Protein AF-C5ZXY0-F1 (afdb_monomer_lite)

Secondary structure (DSSP, 8-state):
-HHHHHHHHHHHHHHHHHHHHHHHHHHT-----------PPPHHHHHHHHH-TT--HHHHHHHHHHHHHTHHHHHHH-TTHHHHHHHHHHT-TT--HHHHHHHHHHHHHH-GGGHHHHHHHHHHHHHT--

Foldseek 3Di:
DVVVVVVVVVVVVVVVVVVVVVVCVVVVPPPPPPPPPPPLDALVRLLVVLQDQPDAQVVLVVSLVSCLVCVVVNCVVPVCSLLSNLLSSLQHPNDDPVSSCVSLVSVCVVPVVCNVSSVVSNVNSVVNHD

Structure (mmCIF, N/CA/C/O backbone):
data_AF-C5ZXY0-F1
#
_entry.id   AF-C5ZXY0-F1
#
loop_
_atom_site.group_PDB
_atom_site.id
_atom_site.type_symbol
_atom_site.label_atom_id
_atom_site.label_alt_id
_atom_site.label_comp_id
_atom_site.label_asym_id
_atom_site.label_entity_id
_atom_site.label_seq_id
_atom_site.pdbx_PDB_ins_code
_atom_site.Cartn_x
_atom_site.Cartn_y
_atom_site.Cartn_z
_atom_site.occupancy
_atom_site.B_iso_or_equiv
_atom_site.auth_seq_id
_atom_site.auth_comp_id
_atom_site.auth_asym_id
_atom_site.auth_atom_id
_atom_site.pdbx_PDB_model_num
ATOM 1 N N . MET A 1 1 ? 8.316 79.330 -12.235 1.00 56.03 1 MET A N 1
ATOM 2 C CA . MET A 1 1 ? 8.051 78.538 -13.461 1.00 56.03 1 MET A CA 1
ATOM 3 C C . MET A 1 1 ? 9.162 77.553 -13.843 1.00 56.03 1 MET A C 1
ATOM 5 O O . MET A 1 1 ? 8.910 76.367 -13.705 1.00 56.03 1 MET A O 1
ATOM 9 N N . GLN A 1 2 ? 10.369 77.945 -14.289 1.00 59.03 2 GLN A N 1
ATOM 10 C CA . GLN A 1 2 ? 11.387 76.952 -14.724 1.00 59.03 2 GLN A CA 1
ATOM 11 C C . GLN A 1 2 ? 11.981 76.092 -13.588 1.00 59.03 2 GLN A C 1
ATOM 13 O O . GLN A 1 2 ? 12.163 74.892 -13.775 1.00 59.03 2 GLN A O 1
ATOM 18 N N . GLN A 1 3 ? 12.253 76.665 -12.408 1.00 60.88 3 GLN A N 1
ATOM 19 C CA . GLN A 1 3 ? 12.825 75.904 -11.282 1.00 60.88 3 GLN A CA 1
ATOM 20 C C . GLN A 1 3 ? 11.827 74.936 -10.629 1.00 60.88 3 GLN A C 1
ATOM 22 O O . GLN A 1 3 ? 12.200 73.829 -10.256 1.00 60.88 3 GLN A O 1
ATOM 27 N N . GLU A 1 4 ? 10.552 75.316 -10.551 1.00 65.62 4 GLU A N 1
ATOM 28 C CA . GLU A 1 4 ? 9.482 74.463 -10.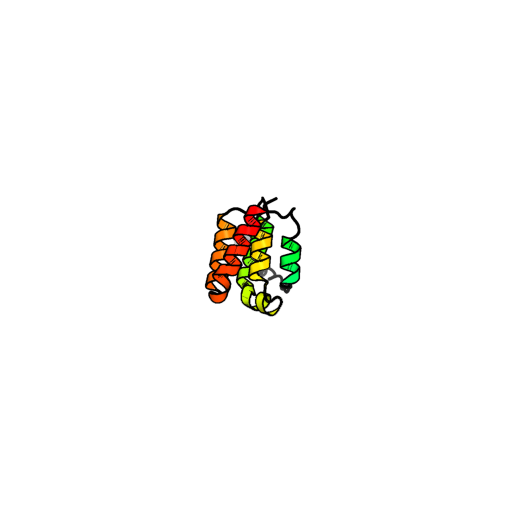012 1.00 65.62 4 GLU A CA 1
ATOM 29 C C . GLU A 1 4 ? 9.211 73.265 -10.930 1.00 65.62 4 GLU A C 1
ATOM 31 O O . GLU A 1 4 ? 9.012 72.150 -10.453 1.00 65.62 4 GLU A O 1
ATOM 36 N N . PHE A 1 5 ? 9.282 73.475 -12.250 1.00 69.25 5 PHE A N 1
ATOM 37 C CA . PHE A 1 5 ? 9.168 72.400 -13.234 1.00 69.25 5 PHE A CA 1
ATOM 38 C C . PHE A 1 5 ? 10.335 71.410 -13.126 1.00 69.25 5 PHE A C 1
ATOM 40 O O . PHE A 1 5 ? 10.121 70.201 -13.117 1.00 69.25 5 PHE A O 1
ATOM 47 N N . LEU A 1 6 ? 11.565 71.909 -12.962 1.00 73.81 6 LEU A N 1
ATOM 48 C CA . LEU A 1 6 ? 12.742 71.064 -12.743 1.00 73.81 6 LEU A CA 1
ATOM 49 C C . LEU A 1 6 ? 12.632 70.250 -11.448 1.00 73.81 6 LEU A C 1
ATOM 51 O O . LEU A 1 6 ? 12.964 69.068 -11.446 1.00 73.81 6 LEU A O 1
ATOM 55 N N . PHE A 1 7 ? 12.119 70.852 -10.373 1.00 76.31 7 PHE A N 1
ATOM 56 C CA . PHE A 1 7 ? 11.909 70.167 -9.098 1.00 76.31 7 PHE A CA 1
ATOM 57 C C . PHE A 1 7 ? 10.853 69.055 -9.203 1.00 76.31 7 PHE A C 1
ATOM 59 O O . PHE A 1 7 ? 11.077 67.947 -8.717 1.00 76.31 7 PHE A O 1
ATOM 66 N N . LEU A 1 8 ? 9.742 69.307 -9.903 1.00 75.31 8 LEU A N 1
ATOM 67 C CA . LEU A 1 8 ? 8.693 68.312 -10.158 1.00 75.31 8 LEU A CA 1
ATOM 68 C C . LEU A 1 8 ? 9.201 67.132 -10.998 1.00 75.31 8 LEU A C 1
ATOM 70 O O . LEU A 1 8 ? 8.904 65.979 -10.681 1.00 75.31 8 LEU A O 1
ATOM 74 N N . VAL A 1 9 ? 10.008 67.404 -12.028 1.00 79.44 9 VAL A N 1
ATOM 75 C CA . VAL A 1 9 ? 10.630 66.362 -12.861 1.00 79.44 9 VAL A CA 1
ATOM 76 C C . VAL A 1 9 ? 11.627 65.533 -12.048 1.00 79.44 9 VAL A C 1
ATOM 78 O O . VAL A 1 9 ? 11.614 64.304 -12.133 1.00 79.44 9 VAL A O 1
ATOM 81 N N . LEU A 1 10 ? 12.449 66.178 -11.212 1.00 80.25 10 LEU A N 1
ATOM 82 C CA . LEU A 1 10 ? 13.416 65.485 -10.359 1.00 80.25 10 LEU A CA 1
ATOM 83 C C . LEU A 1 10 ? 12.716 64.596 -9.321 1.00 80.25 10 LEU A C 1
ATOM 85 O O . LEU A 1 10 ? 13.102 63.446 -9.121 1.00 80.25 10 LEU A O 1
ATOM 89 N N . MET A 1 11 ? 11.649 65.100 -8.697 1.00 81.69 11 MET A N 1
ATOM 90 C CA . MET A 1 11 ? 10.883 64.356 -7.700 1.00 81.69 11 MET A CA 1
ATOM 91 C C . MET A 1 11 ? 10.151 63.158 -8.328 1.00 81.69 11 MET A C 1
ATOM 93 O O . MET A 1 11 ? 10.163 62.063 -7.765 1.00 81.69 11 MET A O 1
ATOM 97 N N . GLY A 1 12 ? 9.587 63.328 -9.530 1.00 78.06 12 GLY A N 1
ATOM 98 C CA . GLY A 1 12 ? 8.996 62.232 -10.301 1.00 78.06 12 GLY A CA 1
ATOM 99 C C . GLY A 1 12 ? 10.014 61.147 -10.666 1.00 78.06 12 GLY A C 1
ATOM 100 O O . GLY A 1 12 ? 9.719 59.958 -10.538 1.00 78.06 12 GLY A O 1
ATOM 101 N N . ALA A 1 13 ? 11.237 61.537 -11.038 1.00 81.06 13 ALA A N 1
ATOM 102 C CA . ALA A 1 13 ? 12.316 60.596 -11.332 1.00 81.06 13 ALA A CA 1
ATOM 103 C C . ALA A 1 13 ? 12.729 59.775 -10.096 1.00 81.06 13 ALA A C 1
ATOM 105 O O . ALA A 1 13 ? 12.902 58.561 -10.199 1.00 81.06 13 ALA A O 1
ATOM 106 N N . VAL A 1 14 ? 12.816 60.399 -8.914 1.00 84.38 14 VAL A N 1
ATOM 107 C CA . VAL A 1 14 ? 13.137 59.700 -7.654 1.00 84.38 14 VAL A CA 1
ATOM 108 C C . VAL A 1 14 ? 12.062 58.669 -7.299 1.00 84.38 14 VAL A C 1
ATOM 110 O O . VAL A 1 14 ? 12.391 57.531 -6.959 1.00 84.38 14 VAL A O 1
ATOM 113 N N . ILE A 1 15 ? 10.781 59.027 -7.431 1.00 81.50 15 ILE A N 1
ATOM 114 C CA . ILE A 1 15 ? 9.666 58.100 -7.184 1.00 81.50 15 ILE A CA 1
ATOM 115 C C . ILE A 1 15 ? 9.714 56.935 -8.182 1.00 81.50 15 ILE A C 1
ATOM 117 O O . ILE A 1 15 ? 9.582 55.779 -7.780 1.00 81.50 15 ILE A O 1
ATOM 121 N N . GLY A 1 16 ? 9.979 57.211 -9.463 1.00 79.00 16 GLY A N 1
ATOM 122 C CA . GLY A 1 16 ? 10.134 56.179 -10.490 1.00 79.00 16 GLY A CA 1
ATOM 123 C C . GLY A 1 16 ? 11.247 55.178 -10.167 1.00 79.00 16 GLY A C 1
ATOM 124 O O . GLY A 1 16 ? 11.027 53.969 -10.237 1.00 79.00 16 GLY A O 1
ATOM 125 N N . ILE A 1 17 ? 12.418 55.661 -9.739 1.00 81.62 17 ILE A N 1
ATOM 126 C CA . ILE A 1 17 ? 13.562 54.810 -9.371 1.00 81.62 17 ILE A CA 1
ATOM 127 C C . ILE A 1 17 ? 13.233 53.932 -8.154 1.00 81.62 17 ILE A C 1
ATOM 129 O O . ILE A 1 17 ? 13.553 52.742 -8.154 1.00 81.62 17 ILE A O 1
ATOM 133 N N . LEU A 1 18 ? 12.548 54.479 -7.143 1.00 80.75 18 LEU A N 1
ATOM 134 C CA . LEU A 1 18 ? 12.114 53.711 -5.970 1.00 80.75 18 LEU A CA 1
ATOM 135 C C . LEU A 1 18 ? 11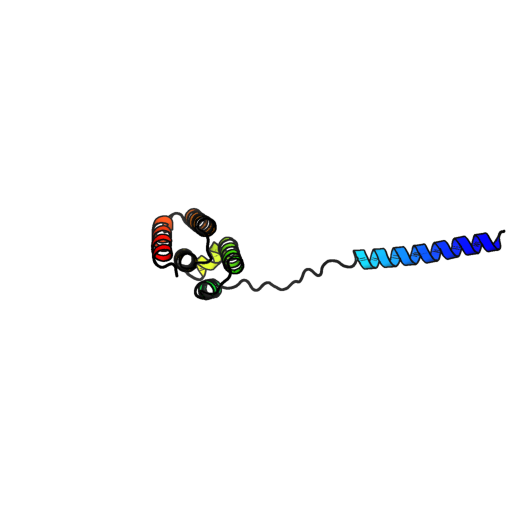.117 52.604 -6.342 1.00 80.75 18 LEU A C 1
ATOM 137 O O . LEU A 1 18 ? 11.235 51.479 -5.853 1.00 80.75 18 LEU A O 1
ATOM 141 N N . PHE A 1 19 ? 10.179 52.891 -7.249 1.00 80.19 19 PHE A N 1
ATOM 142 C CA . PHE A 1 19 ? 9.228 51.897 -7.749 1.00 80.19 19 PHE A CA 1
ATOM 143 C C . PHE A 1 19 ? 9.913 50.785 -8.544 1.00 80.19 19 PHE A C 1
ATOM 145 O O . PHE A 1 19 ? 9.619 49.614 -8.312 1.00 80.19 19 PHE A O 1
ATOM 152 N N . LEU A 1 20 ? 10.856 51.121 -9.429 1.00 78.19 20 LEU A N 1
ATOM 153 C CA . LEU A 1 20 ? 11.648 50.132 -10.169 1.00 78.19 20 LEU A CA 1
ATOM 154 C C . LEU A 1 20 ? 12.485 49.251 -9.230 1.00 78.19 20 LEU A C 1
ATOM 156 O O . LEU A 1 20 ? 12.521 48.034 -9.412 1.00 78.19 20 LEU A O 1
ATOM 160 N N . GLY A 1 21 ? 13.092 49.831 -8.190 1.00 73.94 21 GLY A N 1
ATOM 161 C CA . GLY A 1 21 ? 13.824 49.079 -7.167 1.00 73.94 21 GLY A CA 1
ATOM 162 C C . GLY A 1 21 ? 12.939 48.080 -6.411 1.00 73.94 21 GLY A C 1
ATOM 163 O O . GLY A 1 21 ? 13.314 46.918 -6.248 1.00 73.94 21 GLY A O 1
ATOM 164 N N . LEU A 1 22 ? 11.732 48.497 -6.015 1.00 74.56 22 LEU A N 1
ATOM 165 C CA . LEU A 1 22 ? 10.738 47.624 -5.380 1.00 74.56 22 LEU A CA 1
ATOM 166 C C . LEU A 1 22 ? 10.252 46.515 -6.320 1.00 74.56 22 LEU A C 1
ATOM 168 O O . LEU A 1 22 ? 10.139 45.367 -5.893 1.00 74.56 22 LEU A O 1
ATOM 172 N N . LEU A 1 23 ? 10.015 46.826 -7.598 1.00 73.12 23 LEU A N 1
ATOM 173 C CA . LEU A 1 23 ? 9.569 45.854 -8.600 1.00 73.12 23 LEU A CA 1
ATOM 174 C C . LEU A 1 23 ? 10.630 44.773 -8.845 1.00 73.12 23 LEU A C 1
ATOM 176 O O . LEU A 1 23 ? 10.309 43.586 -8.860 1.00 73.12 23 LEU A O 1
ATOM 180 N N . VAL A 1 24 ? 11.904 45.166 -8.958 1.00 74.50 24 VAL A N 1
ATOM 181 C CA . VAL A 1 24 ? 13.032 44.231 -9.099 1.00 74.50 24 VAL A CA 1
ATOM 182 C C . VAL A 1 24 ? 13.217 43.397 -7.832 1.00 74.50 24 VAL A C 1
ATOM 184 O O . VAL A 1 24 ? 13.428 42.189 -7.935 1.00 74.50 24 VAL A O 1
ATOM 187 N N . ALA A 1 25 ? 13.081 43.983 -6.639 1.00 71.56 25 ALA A N 1
ATOM 188 C CA . ALA A 1 25 ? 13.137 43.239 -5.380 1.00 71.56 25 ALA A CA 1
ATOM 189 C C . ALA A 1 25 ? 11.987 42.218 -5.248 1.00 71.56 25 ALA A C 1
ATOM 191 O O . ALA A 1 25 ? 12.193 41.121 -4.724 1.00 71.56 25 ALA A O 1
ATOM 192 N N . PHE A 1 26 ? 10.795 42.541 -5.761 1.00 63.62 26 PHE A N 1
ATOM 193 C CA . PHE A 1 26 ? 9.635 41.646 -5.745 1.00 63.62 26 PHE A CA 1
ATOM 194 C C . PHE A 1 26 ? 9.741 40.526 -6.795 1.00 63.62 26 PHE A C 1
ATOM 196 O O . PHE A 1 26 ? 9.436 39.379 -6.485 1.00 63.62 26 PHE A O 1
ATOM 203 N N . LEU A 1 27 ? 10.247 40.819 -7.999 1.00 63.47 27 LEU A N 1
ATOM 204 C CA . LEU A 1 27 ? 10.509 39.823 -9.054 1.00 63.47 27 LEU A CA 1
ATOM 205 C C . LEU A 1 27 ? 11.712 38.919 -8.741 1.00 63.47 27 LEU A C 1
ATOM 207 O O . LEU A 1 27 ? 11.736 37.755 -9.136 1.00 63.47 27 LEU A O 1
ATOM 211 N N . SER A 1 28 ? 12.700 39.428 -7.999 1.00 60.12 28 SER A N 1
ATOM 212 C CA . SER A 1 28 ? 13.879 38.658 -7.572 1.00 60.12 28 SER A CA 1
ATOM 213 C C . SER A 1 28 ? 13.589 37.713 -6.407 1.00 60.12 28 SER A C 1
ATOM 215 O O . SER A 1 28 ? 14.400 36.827 -6.124 1.00 60.12 28 SER A O 1
ATOM 217 N N . ARG A 1 29 ? 12.412 37.815 -5.769 1.00 55.00 29 ARG A N 1
ATOM 218 C CA . ARG A 1 29 ? 11.855 36.727 -4.956 1.00 55.00 29 ARG A CA 1
ATOM 219 C C . ARG A 1 29 ? 11.380 35.608 -5.882 1.00 55.00 29 ARG A C 1
ATOM 221 O O . ARG A 1 29 ? 10.195 35.301 -5.964 1.00 55.00 29 ARG A O 1
ATOM 228 N N . LYS A 1 30 ? 12.326 34.932 -6.542 1.00 55.06 30 LYS A N 1
ATOM 229 C CA . LYS A 1 30 ? 12.092 33.545 -6.944 1.00 55.06 30 LYS A CA 1
ATOM 230 C C . LYS A 1 30 ? 11.653 32.812 -5.673 1.00 55.06 30 LYS A C 1
ATOM 232 O O . LYS A 1 30 ? 12.340 32.965 -4.654 1.00 55.06 30 LYS A O 1
ATOM 237 N N . PRO A 1 31 ? 10.545 32.048 -5.676 1.00 53.41 31 PRO A N 1
ATOM 238 C CA . PRO A 1 31 ? 10.319 31.114 -4.590 1.00 53.41 31 PRO A CA 1
ATOM 239 C C . PRO A 1 31 ? 11.612 30.313 -4.485 1.00 53.41 31 PRO A C 1
ATOM 241 O O . PRO A 1 31 ? 12.097 29.798 -5.496 1.00 53.41 31 PRO A O 1
ATOM 244 N N . LYS A 1 32 ? 12.238 30.301 -3.301 1.00 46.62 32 LYS A N 1
ATOM 245 C CA . LYS A 1 32 ? 13.286 29.326 -3.020 1.00 46.62 32 LYS A CA 1
ATOM 246 C C . LYS A 1 32 ? 12.628 27.993 -3.339 1.00 46.62 32 LYS A C 1
ATOM 248 O O . LYS A 1 32 ? 11.790 27.536 -2.567 1.00 46.62 32 LYS A O 1
ATOM 253 N N . ALA A 1 33 ? 12.950 27.421 -4.498 1.00 48.00 33 ALA A N 1
ATOM 254 C CA . ALA A 1 33 ? 12.809 26.003 -4.708 1.00 48.00 33 ALA A CA 1
ATOM 255 C C . ALA A 1 33 ? 13.651 25.430 -3.581 1.00 48.00 33 ALA A C 1
ATOM 257 O O . ALA A 1 33 ? 14.880 25.532 -3.582 1.00 48.00 33 ALA A O 1
ATOM 258 N N . SER A 1 34 ? 12.963 25.035 -2.517 1.00 39.88 34 SER A N 1
ATOM 259 C CA . SER A 1 34 ? 13.555 24.287 -1.441 1.00 39.88 34 SER A CA 1
ATOM 260 C C . SER A 1 34 ? 14.047 23.026 -2.118 1.00 39.88 34 SER A C 1
ATOM 262 O O . SER A 1 34 ? 13.292 22.075 -2.274 1.00 39.88 34 SER A O 1
ATOM 264 N N . ASN A 1 35 ? 15.311 23.029 -2.537 1.00 41.31 35 ASN A N 1
ATOM 265 C CA . ASN A 1 35 ? 16.085 21.832 -2.824 1.00 41.31 35 ASN A CA 1
ATOM 266 C C . ASN A 1 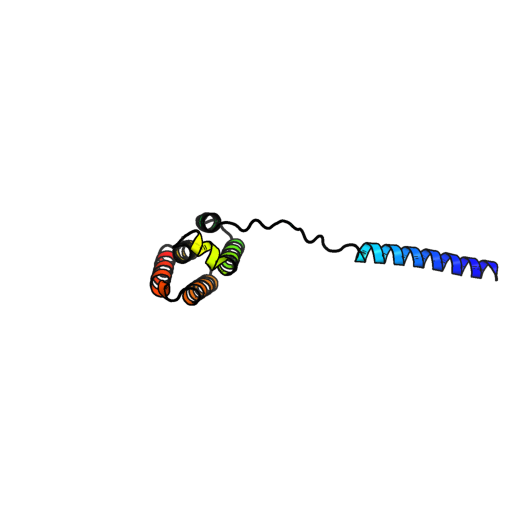35 ? 16.333 21.096 -1.496 1.00 41.31 35 ASN A C 1
ATOM 268 O O . ASN A 1 35 ? 17.454 20.708 -1.182 1.00 41.31 35 ASN A O 1
ATOM 272 N N . ALA A 1 36 ? 15.288 20.933 -0.680 1.00 42.34 36 ALA A N 1
ATOM 273 C CA . ALA A 1 36 ? 15.204 19.776 0.166 1.00 42.34 36 ALA A CA 1
ATOM 274 C C . ALA A 1 36 ? 15.172 18.636 -0.840 1.00 42.34 36 ALA A C 1
ATOM 276 O O . ALA A 1 36 ? 14.211 18.487 -1.592 1.00 42.34 36 ALA A O 1
ATOM 277 N N . ILE A 1 37 ? 16.277 17.908 -0.927 1.00 47.12 37 ILE A N 1
ATOM 278 C CA . ILE A 1 37 ? 16.248 16.548 -1.431 1.00 47.12 37 ILE A CA 1
ATOM 279 C C . ILE A 1 37 ? 15.206 15.882 -0.531 1.00 47.12 37 ILE A C 1
ATOM 281 O O . ILE A 1 37 ? 15.508 15.563 0.619 1.00 47.12 37 ILE A O 1
ATOM 285 N N . GLU A 1 38 ? 13.946 15.842 -0.973 1.00 54.66 38 GLU A N 1
ATOM 286 C CA . GLU A 1 38 ? 12.897 15.098 -0.293 1.00 54.66 38 GLU A CA 1
ATOM 287 C C . GLU A 1 38 ? 13.419 13.672 -0.282 1.00 54.66 38 GLU A C 1
ATOM 289 O O . GLU A 1 38 ? 13.493 13.010 -1.317 1.00 54.66 38 GLU A O 1
ATOM 294 N N . LYS A 1 39 ? 13.935 13.257 0.875 1.00 71.69 39 LYS A N 1
ATOM 295 C CA . LYS A 1 39 ? 14.480 11.926 1.061 1.00 71.69 39 LYS A CA 1
ATOM 296 C C . LYS A 1 39 ? 13.308 10.983 0.830 1.00 71.69 39 LYS A C 1
ATOM 298 O O . LYS A 1 39 ? 12.398 10.938 1.655 1.00 71.69 39 LYS A O 1
ATOM 303 N N . ILE A 1 40 ? 13.296 10.332 -0.332 1.00 81.19 40 ILE A N 1
ATOM 304 C CA . IL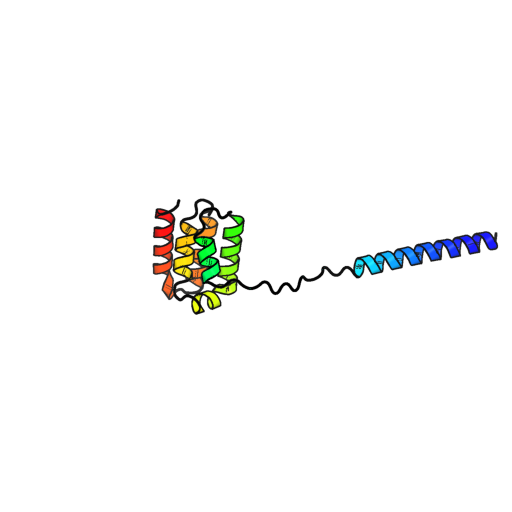E A 1 40 ? 12.248 9.382 -0.691 1.00 81.19 40 ILE A CA 1
ATOM 305 C C . ILE A 1 40 ? 12.272 8.308 0.400 1.00 81.19 40 ILE A C 1
ATOM 307 O O . ILE A 1 40 ? 13.326 7.699 0.606 1.00 81.19 40 ILE A O 1
ATOM 311 N N . PRO A 1 41 ? 11.172 8.123 1.146 1.00 89.50 41 PRO A N 1
ATOM 312 C CA . PRO A 1 41 ? 11.125 7.097 2.170 1.00 89.50 41 PRO A CA 1
ATOM 313 C C . PRO A 1 41 ? 11.211 5.727 1.502 1.00 89.50 41 PRO A C 1
ATOM 315 O O . PRO A 1 41 ? 10.619 5.517 0.442 1.00 89.50 41 PRO A O 1
ATOM 318 N N . SER A 1 42 ? 11.933 4.812 2.134 1.00 93.88 42 SER A N 1
ATOM 319 C CA . SER A 1 42 ? 12.018 3.405 1.740 1.00 93.88 42 SER A CA 1
ATOM 320 C C . SER A 1 42 ? 10.657 2.710 1.834 1.00 93.88 42 SER A C 1
ATOM 322 O O . SER A 1 42 ? 9.748 3.153 2.550 1.00 93.88 42 SER A O 1
ATOM 324 N N . ALA A 1 43 ? 10.528 1.570 1.157 1.00 94.69 43 ALA A N 1
ATOM 325 C CA . ALA A 1 43 ? 9.340 0.726 1.216 1.00 94.69 43 ALA A CA 1
ATOM 326 C C . ALA A 1 43 ? 9.002 0.342 2.665 1.00 94.69 43 ALA A C 1
ATOM 328 O O . ALA A 1 43 ? 7.842 0.410 3.078 1.00 94.69 43 ALA A O 1
ATOM 329 N N . GLN A 1 44 ? 10.023 0.013 3.465 1.00 95.31 44 GLN A N 1
ATOM 330 C CA . GLN A 1 44 ? 9.850 -0.344 4.870 1.00 95.31 44 GLN A CA 1
ATOM 331 C C . GLN A 1 44 ? 9.303 0.830 5.690 1.00 95.31 44 GLN A C 1
ATOM 333 O O . GLN A 1 44 ? 8.360 0.643 6.455 1.00 95.31 44 GLN A O 1
ATOM 338 N N . GLU A 1 45 ? 9.841 2.041 5.517 1.00 94.50 45 GLU A N 1
ATOM 339 C CA . GLU A 1 45 ? 9.369 3.232 6.240 1.00 94.50 45 GLU A CA 1
ATOM 340 C C . GLU A 1 45 ? 7.892 3.518 5.946 1.00 94.50 45 GLU A C 1
ATOM 342 O O . GLU A 1 45 ? 7.121 3.804 6.863 1.00 94.50 45 GLU A O 1
ATOM 347 N N . ILE A 1 46 ? 7.465 3.370 4.690 1.00 95.44 46 ILE A N 1
ATOM 348 C CA . ILE A 1 46 ? 6.056 3.523 4.309 1.00 95.44 46 ILE A CA 1
ATOM 349 C C . ILE A 1 46 ? 5.169 2.477 4.994 1.00 95.44 46 ILE A C 1
ATOM 351 O O . ILE A 1 46 ? 4.103 2.821 5.513 1.00 95.44 46 ILE A O 1
ATOM 355 N N . LEU A 1 47 ? 5.596 1.212 5.031 1.00 96.12 47 LEU A N 1
ATOM 356 C CA . LEU A 1 47 ? 4.838 0.155 5.702 1.00 96.12 47 LEU A CA 1
ATOM 357 C C . LEU A 1 47 ? 4.776 0.372 7.221 1.00 96.12 47 LEU A C 1
ATOM 359 O O . LEU A 1 47 ? 3.720 0.162 7.816 1.00 96.12 47 LEU A O 1
ATOM 363 N N . GLU A 1 48 ? 5.852 0.846 7.855 1.00 95.00 48 GLU A N 1
ATOM 364 C CA . GLU A 1 48 ? 5.847 1.200 9.281 1.00 95.00 48 GLU A CA 1
ATOM 365 C C . GLU A 1 48 ? 4.877 2.349 9.582 1.00 95.00 48 GLU A C 1
ATOM 367 O O . GLU A 1 48 ? 4.105 2.274 10.540 1.00 95.00 48 GLU A O 1
ATOM 372 N N . VAL A 1 49 ? 4.827 3.375 8.726 1.00 93.25 49 VAL A N 1
ATOM 373 C CA . VAL A 1 49 ? 3.831 4.452 8.845 1.00 93.25 49 VAL A CA 1
ATOM 374 C C . VAL A 1 49 ? 2.409 3.893 8.746 1.00 93.25 49 VAL A C 1
ATOM 376 O O . VAL A 1 49 ? 1.549 4.280 9.534 1.00 93.25 49 VAL A O 1
ATOM 379 N N . LEU A 1 50 ? 2.156 2.945 7.839 1.00 94.00 50 LEU A N 1
ATOM 380 C CA . LEU A 1 50 ? 0.848 2.294 7.705 1.00 94.00 50 LEU A CA 1
ATOM 381 C C . LEU A 1 50 ? 0.499 1.340 8.857 1.00 94.00 50 LEU A C 1
ATOM 383 O O . LEU A 1 50 ? -0.675 1.009 9.038 1.00 94.00 50 LEU A O 1
ATOM 387 N N . LYS A 1 51 ? 1.462 0.878 9.658 1.00 93.75 51 LYS A N 1
ATOM 388 C CA . LYS A 1 51 ? 1.160 0.086 10.863 1.00 93.75 51 LYS A CA 1
ATOM 389 C C . LYS A 1 51 ? 0.568 0.950 11.978 1.00 93.75 51 LYS A C 1
ATOM 391 O O . LYS A 1 51 ? -0.261 0.452 12.742 1.00 93.75 51 LYS A O 1
ATOM 396 N N . GLN A 1 52 ? 0.946 2.226 12.044 1.00 92.31 52 GLN A N 1
ATOM 397 C CA . GLN A 1 52 ? 0.475 3.181 13.050 1.00 92.31 52 GLN A CA 1
ATOM 398 C C . GLN A 1 52 ? -1.000 3.534 12.807 1.00 92.31 52 GLN A C 1
ATOM 400 O O . GLN A 1 52 ? -1.338 4.130 11.794 1.00 92.31 52 GLN A O 1
ATOM 405 N N . LYS A 1 53 ? -1.907 3.132 13.706 1.00 85.12 53 LYS A N 1
ATOM 406 C CA . LYS A 1 53 ? -3.373 3.224 13.499 1.00 85.12 53 LYS A CA 1
ATOM 407 C C . LYS A 1 53 ? -3.979 4.610 13.727 1.00 85.12 53 LYS A C 1
ATOM 409 O O . LYS A 1 53 ? -5.156 4.812 13.454 1.00 85.12 53 LYS A O 1
ATOM 414 N N . ASP A 1 54 ? -3.192 5.549 14.223 1.00 87.81 54 ASP A N 1
ATOM 415 C CA . ASP A 1 54 ? -3.572 6.928 14.530 1.00 87.81 54 ASP A CA 1
ATOM 416 C C . ASP A 1 54 ? -3.403 7.886 13.337 1.00 87.81 54 ASP A C 1
ATOM 418 O O . ASP A 1 54 ? -3.602 9.093 13.472 1.00 87.81 54 ASP A O 1
ATOM 422 N N . LYS A 1 55 ? -3.048 7.371 12.152 1.00 90.25 55 LYS A N 1
ATOM 423 C CA . LYS A 1 55 ? -2.816 8.199 10.965 1.00 90.25 55 LYS A CA 1
ATOM 424 C C . LYS A 1 55 ? -4.087 8.846 10.441 1.00 90.25 55 LYS A C 1
ATOM 426 O O . LYS A 1 55 ? -5.137 8.218 10.294 1.00 90.25 55 LYS A O 1
ATOM 431 N N . SER A 1 56 ? -3.952 10.121 10.086 1.00 92.62 56 SER A N 1
ATOM 432 C CA . SER A 1 56 ? -5.021 10.871 9.445 1.00 92.62 56 SER A CA 1
ATOM 433 C C . SER A 1 56 ? -5.256 10.374 8.015 1.00 92.62 56 SER A C 1
ATOM 435 O O . SER A 1 56 ? -4.367 9.820 7.364 1.00 92.62 56 SER A O 1
ATOM 437 N N . LEU A 1 57 ? -6.447 10.635 7.470 1.00 92.75 57 LEU A N 1
ATOM 438 C CA . LEU A 1 57 ? -6.737 10.341 6.064 1.00 92.75 57 LEU A CA 1
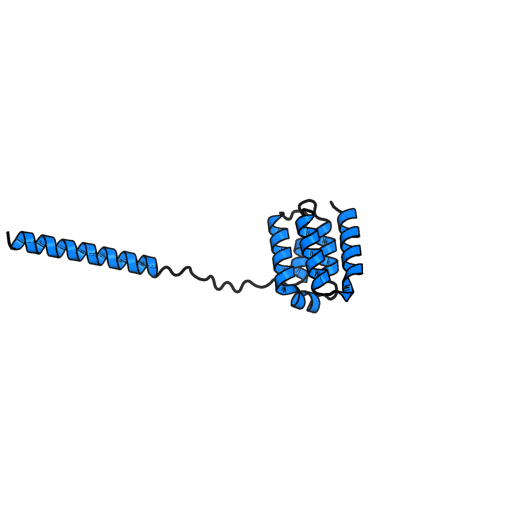ATOM 439 C C . LEU A 1 57 ? -5.759 11.050 5.106 1.00 92.75 57 LEU A C 1
ATOM 441 O O . LEU A 1 57 ? -5.458 10.521 4.037 1.00 92.75 57 LEU A O 1
ATOM 445 N N . GLU A 1 58 ? -5.265 12.238 5.459 1.00 93.50 58 GLU A N 1
ATOM 446 C CA . GLU A 1 58 ? -4.290 12.960 4.637 1.00 93.50 58 GLU A CA 1
ATOM 447 C C . GLU A 1 58 ? -2.937 12.253 4.595 1.00 93.50 58 GLU A C 1
ATOM 449 O O . GLU A 1 58 ? -2.348 12.135 3.520 1.00 93.50 58 GLU A O 1
ATOM 454 N N . ASP A 1 59 ? -2.474 11.722 5.725 1.00 92.56 59 ASP A N 1
ATOM 455 C CA . ASP A 1 59 ? -1.221 10.966 5.782 1.00 92.56 59 ASP A CA 1
ATOM 456 C C . ASP A 1 59 ? -1.323 9.680 4.963 1.00 92.56 59 ASP A C 1
ATOM 458 O O . ASP A 1 59 ? -0.443 9.372 4.161 1.00 92.56 59 ASP A O 1
ATOM 462 N N . LEU A 1 60 ? -2.455 8.983 5.062 1.00 94.62 60 LEU A N 1
ATOM 463 C CA . LEU A 1 60 ? -2.711 7.769 4.287 1.00 94.62 60 LEU A CA 1
ATOM 464 C C . LEU A 1 60 ? -2.782 8.061 2.780 1.00 94.62 60 LEU A C 1
ATOM 466 O O . LEU A 1 60 ? -2.250 7.296 1.975 1.00 94.62 60 LEU A O 1
ATOM 470 N N . LYS A 1 61 ? -3.352 9.204 2.374 1.00 95.81 61 LYS A N 1
ATOM 471 C CA . LYS A 1 61 ? -3.311 9.667 0.975 1.00 95.81 61 LYS A CA 1
ATOM 472 C C . LYS A 1 61 ? -1.888 9.963 0.503 1.00 95.81 61 LYS A C 1
ATOM 474 O O . LYS A 1 61 ? -1.566 9.650 -0.643 1.00 95.81 61 LYS A O 1
ATOM 479 N N . LYS A 1 62 ? -1.032 10.545 1.351 1.00 94.56 62 LYS A N 1
ATOM 480 C CA . LYS A 1 62 ? 0.388 10.762 1.023 1.00 94.56 62 LYS A CA 1
ATOM 481 C C . LYS A 1 62 ? 1.104 9.428 0.814 1.00 94.56 62 LYS A C 1
ATOM 483 O O . LYS A 1 62 ? 1.772 9.277 -0.205 1.00 94.56 62 LYS A O 1
ATOM 488 N N . CYS A 1 63 ? 0.894 8.445 1.694 1.00 94.75 63 CYS A N 1
ATOM 489 C CA . CYS A 1 63 ? 1.435 7.092 1.526 1.00 94.75 63 CYS A CA 1
ATOM 490 C C . CYS A 1 63 ? 0.982 6.457 0.205 1.00 94.75 63 CYS A C 1
ATOM 492 O O . CYS A 1 63 ? 1.809 5.932 -0.532 1.00 94.75 63 CYS A O 1
ATOM 494 N N . VAL A 1 64 ? -0.308 6.555 -0.136 1.00 96.31 64 VAL A N 1
ATOM 495 C CA . VAL A 1 64 ? -0.852 6.051 -1.412 1.00 96.31 64 VAL A CA 1
ATOM 496 C C . VAL A 1 64 ? -0.198 6.745 -2.605 1.00 96.31 64 VAL A C 1
ATOM 498 O O . VAL A 1 64 ? 0.192 6.085 -3.566 1.00 96.31 64 VAL A O 1
ATOM 501 N N . LYS A 1 65 ? -0.031 8.070 -2.552 1.00 96.06 65 LYS A N 1
ATOM 502 C CA . LYS A 1 65 ? 0.638 8.828 -3.615 1.00 96.06 65 LYS A CA 1
ATOM 503 C C . LYS A 1 65 ? 2.085 8.363 -3.806 1.00 96.06 65 LYS A C 1
ATOM 505 O O . LYS A 1 65 ? 2.487 8.127 -4.941 1.00 96.06 65 LYS A O 1
ATOM 510 N N . LEU A 1 66 ? 2.838 8.201 -2.718 1.00 95.38 66 LEU A N 1
ATOM 511 C CA . LEU A 1 66 ? 4.225 7.727 -2.756 1.00 95.38 66 LEU A CA 1
ATOM 512 C C . LEU A 1 66 ? 4.316 6.300 -3.303 1.00 95.38 66 LEU A C 1
ATOM 514 O O . LEU A 1 66 ? 5.107 6.049 -4.206 1.00 95.38 66 LEU A O 1
ATOM 518 N N . ALA A 1 67 ? 3.446 5.400 -2.839 1.00 96.25 67 ALA A N 1
ATOM 519 C CA . ALA A 1 67 ? 3.391 4.020 -3.311 1.00 96.25 67 ALA A CA 1
ATOM 520 C C . ALA A 1 67 ? 3.076 3.911 -4.809 1.00 96.25 67 ALA A C 1
ATOM 522 O O . ALA A 1 67 ? 3.590 3.020 -5.476 1.00 96.25 67 ALA A O 1
ATOM 523 N N . LYS A 1 68 ? 2.267 4.829 -5.357 1.00 96.75 68 LYS A N 1
ATOM 524 C CA . LYS A 1 68 ? 2.021 4.904 -6.804 1.00 96.75 68 LYS A CA 1
ATOM 525 C C . LYS A 1 68 ? 3.262 5.381 -7.556 1.00 96.75 68 LYS A C 1
ATOM 527 O O . LYS A 1 68 ? 3.666 4.737 -8.516 1.00 96.75 68 LYS A O 1
ATOM 532 N N . ILE A 1 69 ? 3.871 6.484 -7.117 1.00 96.00 69 ILE A N 1
ATOM 533 C CA . ILE A 1 69 ? 5.014 7.104 -7.809 1.00 96.00 69 ILE A CA 1
ATOM 534 C C . ILE A 1 69 ? 6.241 6.181 -7.813 1.00 96.00 69 ILE A C 1
ATOM 536 O O . ILE A 1 69 ? 6.902 6.055 -8.839 1.00 96.00 69 ILE A O 1
ATOM 540 N N . HIS A 1 70 ? 6.527 5.522 -6.690 1.00 95.75 70 HIS A N 1
ATOM 541 C CA . HIS A 1 70 ? 7.747 4.734 -6.485 1.00 95.75 70 HIS A CA 1
ATOM 542 C C . HIS A 1 70 ? 7.492 3.222 -6.468 1.00 95.75 70 HIS A C 1
ATOM 544 O O . HIS A 1 70 ? 8.276 2.469 -5.899 1.00 95.75 70 HIS A O 1
ATOM 550 N N . TYR A 1 71 ? 6.402 2.772 -7.098 1.00 96.06 71 TYR A N 1
ATOM 551 C CA . TYR A 1 71 ? 5.965 1.374 -7.064 1.00 96.06 71 TYR A CA 1
ATOM 552 C C . TYR A 1 71 ? 7.082 0.378 -7.399 1.00 96.06 71 TYR A C 1
ATOM 554 O O . TYR A 1 71 ? 7.341 -0.527 -6.612 1.00 96.06 71 TYR A O 1
ATOM 562 N N . SER A 1 72 ? 7.759 0.556 -8.538 1.00 95.06 72 SER A N 1
ATOM 563 C CA . SER A 1 72 ? 8.802 -0.375 -8.982 1.00 95.06 72 SER A CA 1
ATOM 564 C C . SER A 1 72 ? 9.958 -0.445 -7.987 1.00 95.06 72 SER A C 1
ATOM 566 O O . SER A 1 72 ? 10.358 -1.536 -7.602 1.00 95.06 72 SER A O 1
ATOM 568 N N . THR A 1 73 ? 10.420 0.708 -7.495 1.00 95.19 73 THR A N 1
ATOM 569 C CA . THR A 1 73 ? 11.471 0.787 -6.472 1.00 95.19 73 THR A CA 1
ATOM 570 C C . THR A 1 73 ? 11.058 0.059 -5.194 1.00 95.19 73 THR A C 1
ATOM 572 O O . THR A 1 73 ? 11.830 -0.716 -4.642 1.00 95.19 73 THR A O 1
ATOM 575 N N . TYR A 1 74 ? 9.816 0.232 -4.742 1.00 96.81 74 TYR A N 1
ATOM 576 C CA . TYR A 1 74 ? 9.345 -0.442 -3.534 1.00 96.81 74 TYR A CA 1
ATOM 577 C C . TYR A 1 74 ? 9.166 -1.951 -3.702 1.00 96.81 74 TYR A C 1
ATOM 579 O O . TYR A 1 74 ? 9.419 -2.693 -2.756 1.00 96.81 74 TYR A O 1
ATOM 587 N N . MET A 1 75 ? 8.778 -2.415 -4.891 1.00 96.06 75 MET A N 1
ATOM 588 C CA . MET A 1 75 ? 8.715 -3.845 -5.210 1.00 96.06 75 MET A CA 1
ATOM 589 C C . MET A 1 75 ? 10.106 -4.486 -5.341 1.00 96.06 75 MET A C 1
ATOM 591 O O . MET A 1 75 ? 10.243 -5.680 -5.081 1.00 96.06 75 MET A O 1
ATOM 595 N N . GLU A 1 76 ? 11.129 -3.717 -5.727 1.00 95.81 76 GLU A N 1
ATOM 596 C CA . GLU A 1 76 ? 12.533 -4.157 -5.715 1.00 95.81 76 GLU A CA 1
ATOM 597 C C . GLU A 1 76 ? 13.080 -4.270 -4.283 1.00 95.81 76 GLU A C 1
ATOM 599 O O . GLU A 1 76 ? 13.809 -5.212 -3.978 1.00 95.81 76 GLU A O 1
ATOM 604 N N . GLU A 1 77 ? 12.706 -3.345 -3.392 1.00 95.19 77 GLU A N 1
ATOM 605 C CA . GLU A 1 77 ? 13.103 -3.376 -1.978 1.00 95.19 77 GLU A CA 1
ATOM 606 C C . GLU A 1 77 ? 12.387 -4.481 -1.185 1.00 95.19 77 GLU A C 1
ATOM 608 O O . GLU A 1 77 ? 13.003 -5.169 -0.368 1.00 95.19 77 GLU A O 1
ATOM 613 N N . ILE A 1 78 ? 11.077 -4.643 -1.395 1.00 96.25 78 ILE A N 1
ATOM 614 C CA . ILE A 1 78 ? 10.233 -5.605 -0.683 1.00 96.25 78 ILE A CA 1
ATOM 615 C C . ILE A 1 78 ? 9.334 -6.310 -1.701 1.00 96.25 78 ILE A C 1
ATOM 617 O O . ILE A 1 78 ? 8.361 -5.743 -2.194 1.00 96.25 78 ILE A O 1
ATOM 621 N N . LEU A 1 79 ? 9.607 -7.596 -1.937 1.00 93.31 79 LEU A N 1
ATOM 622 C CA . LEU A 1 79 ? 8.910 -8.411 -2.941 1.00 93.31 79 LEU A CA 1
ATOM 623 C C . LEU A 1 79 ? 7.378 -8.408 -2.789 1.00 93.31 79 LEU A C 1
ATOM 625 O O . LEU A 1 79 ? 6.657 -8.456 -3.782 1.00 93.31 79 LEU A O 1
ATOM 629 N N . ASP A 1 80 ? 6.886 -8.354 -1.548 1.00 95.56 80 ASP A N 1
ATOM 630 C CA . ASP A 1 80 ? 5.455 -8.351 -1.220 1.00 95.56 80 ASP A CA 1
ATOM 631 C C . ASP A 1 80 ? 4.929 -6.989 -0.768 1.00 95.56 80 ASP A C 1
ATOM 633 O O . ASP A 1 80 ? 3.947 -6.908 -0.025 1.00 95.56 80 ASP A O 1
ATOM 637 N N . PHE A 1 81 ? 5.583 -5.910 -1.199 1.00 97.75 81 PHE A N 1
ATOM 638 C CA . PHE A 1 81 ? 5.210 -4.553 -0.824 1.00 97.75 81 PHE A CA 1
ATOM 639 C C . PHE A 1 81 ? 3.736 -4.252 -1.116 1.00 97.75 81 PHE A C 1
ATOM 641 O O . PHE A 1 81 ? 3.023 -3.808 -0.224 1.00 97.75 81 PHE A O 1
ATOM 648 N N . ASP A 1 82 ? 3.259 -4.523 -2.330 1.00 97.06 82 ASP A N 1
ATOM 649 C CA . ASP A 1 82 ? 1.883 -4.251 -2.765 1.00 97.06 82 ASP A CA 1
ATOM 650 C C . ASP A 1 82 ? 0.817 -4.932 -1.892 1.00 97.06 82 ASP A C 1
ATOM 652 O O . ASP A 1 82 ? -0.162 -4.312 -1.467 1.00 97.06 82 ASP A O 1
ATOM 656 N N . VAL A 1 83 ? 1.049 -6.201 -1.573 1.00 97.62 83 VAL A N 1
ATOM 657 C CA . VAL A 1 83 ? 0.202 -7.049 -0.739 1.00 97.62 83 VAL A CA 1
ATOM 658 C C . VAL A 1 83 ? 0.199 -6.540 0.698 1.00 97.62 83 VAL A C 1
ATOM 660 O O . VAL A 1 83 ? -0.871 -6.334 1.274 1.00 97.62 83 VAL A O 1
ATOM 663 N N . GLN A 1 84 ? 1.377 -6.282 1.273 1.00 97.69 84 GLN A N 1
ATOM 664 C CA . GLN A 1 84 ? 1.491 -5.744 2.630 1.00 97.69 84 GLN A CA 1
ATOM 665 C C . GLN A 1 84 ? 0.876 -4.347 2.737 1.00 97.69 84 GLN A C 1
ATOM 667 O O . GLN A 1 84 ? 0.179 -4.052 3.708 1.00 97.69 84 GLN A O 1
ATOM 672 N N . PHE A 1 85 ? 1.085 -3.503 1.730 1.00 97.94 85 PHE A N 1
ATOM 673 C CA . PHE A 1 85 ? 0.554 -2.150 1.680 1.00 97.94 85 PHE A CA 1
ATOM 674 C C . PHE A 1 85 ? -0.974 -2.164 1.669 1.00 97.94 85 PHE A C 1
ATOM 676 O O . PHE A 1 85 ? -1.593 -1.492 2.493 1.00 97.94 85 PHE A O 1
ATOM 683 N N . VAL A 1 86 ? -1.593 -2.952 0.781 1.00 97.50 86 VAL A N 1
ATOM 684 C CA . VAL A 1 86 ? -3.059 -3.066 0.705 1.00 97.50 86 VAL A CA 1
ATOM 685 C C . VAL A 1 86 ? -3.630 -3.634 1.997 1.00 97.50 86 VAL A C 1
ATOM 687 O O . VAL A 1 86 ? -4.579 -3.064 2.537 1.00 97.50 86 VAL A O 1
ATOM 690 N N . LEU A 1 87 ? -3.027 -4.702 2.528 1.00 96.94 87 LEU A N 1
ATOM 691 C CA . LEU A 1 87 ? -3.441 -5.302 3.793 1.00 96.94 87 LEU A CA 1
ATOM 692 C C . LEU A 1 87 ? -3.426 -4.270 4.926 1.00 96.94 87 LEU A C 1
ATOM 694 O O . LEU A 1 87 ? -4.419 -4.111 5.634 1.00 96.94 87 LEU A O 1
ATOM 698 N N . LEU A 1 88 ? -2.315 -3.547 5.091 1.00 96.38 88 LEU A N 1
ATOM 699 C CA . LEU A 1 88 ? -2.175 -2.559 6.153 1.00 96.38 88 LEU A CA 1
ATOM 700 C C . LEU A 1 88 ? -3.122 -1.380 5.945 1.00 96.38 88 LEU A C 1
ATOM 702 O O . LEU A 1 88 ? -3.836 -1.028 6.882 1.00 96.38 88 LEU A O 1
ATOM 706 N N . LEU A 1 89 ? -3.193 -0.809 4.741 1.00 96.62 89 LEU A N 1
ATOM 707 C CA . LEU A 1 89 ? -4.064 0.327 4.443 1.00 96.62 89 LEU A CA 1
ATOM 708 C C . LEU A 1 89 ? -5.543 -0.006 4.701 1.00 96.62 89 LEU A C 1
ATOM 710 O O . LEU A 1 89 ? -6.255 0.793 5.307 1.00 96.62 89 LEU A O 1
ATOM 714 N N . ALA A 1 90 ? -5.995 -1.195 4.299 1.00 95.88 90 ALA A N 1
ATOM 715 C CA . ALA A 1 90 ? -7.381 -1.641 4.451 1.00 95.88 90 ALA A CA 1
ATOM 716 C C . ALA A 1 90 ? -7.834 -1.781 5.912 1.00 95.88 90 ALA A C 1
ATOM 718 O O . ALA A 1 90 ? -9.025 -1.653 6.201 1.00 95.88 90 ALA A O 1
ATOM 719 N N . THR A 1 91 ? -6.898 -1.980 6.843 1.00 94.81 91 THR A N 1
ATOM 720 C CA . THR A 1 91 ? -7.232 -2.092 8.270 1.00 94.81 91 THR A CA 1
ATOM 721 C C . THR A 1 91 ? -7.552 -0.754 8.941 1.00 94.81 91 THR A C 1
ATOM 723 O O . THR A 1 91 ? -8.077 -0.756 10.052 1.00 94.81 91 THR A O 1
ATOM 726 N N . HIS A 1 92 ? -7.259 0.386 8.306 1.00 94.12 92 HIS A N 1
ATOM 727 C CA . HIS A 1 92 ? -7.493 1.706 8.897 1.00 94.12 92 HIS A CA 1
ATOM 728 C C . HIS A 1 92 ? -8.962 2.123 8.820 1.00 94.12 92 HIS A C 1
ATOM 730 O O . HIS A 1 92 ? -9.557 2.212 7.742 1.00 94.12 92 HIS A O 1
ATOM 736 N N . LYS A 1 93 ? -9.552 2.506 9.956 1.00 90.19 93 LYS A N 1
ATOM 737 C CA . LYS A 1 93 ? -10.885 3.133 9.986 1.00 90.19 93 LYS A CA 1
ATOM 738 C C . LYS A 1 93 ? -10.985 4.420 9.169 1.00 90.19 93 LYS A C 1
ATOM 740 O O . LYS A 1 93 ? -12.003 4.610 8.509 1.00 90.19 93 LYS A O 1
ATOM 745 N N . ALA A 1 94 ? -9.948 5.258 9.159 1.00 89.75 94 ALA A N 1
ATOM 746 C CA . ALA A 1 94 ? -9.966 6.549 8.466 1.00 89.75 94 ALA A CA 1
ATOM 747 C C . ALA A 1 94 ? -10.029 6.433 6.929 1.00 89.75 94 ALA A C 1
ATOM 749 O O . ALA A 1 94 ? -10.424 7.383 6.253 1.00 89.75 94 ALA A O 1
ATOM 750 N N . VAL A 1 95 ? -9.653 5.283 6.361 1.00 92.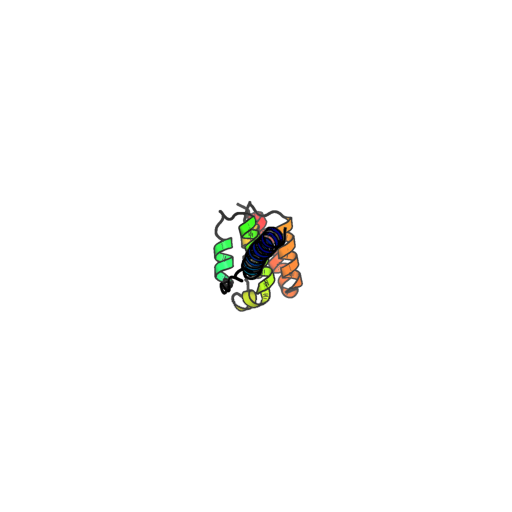50 95 VAL A N 1
ATOM 751 C CA . VAL A 1 95 ? -9.571 5.090 4.909 1.00 92.50 95 VAL A CA 1
ATOM 752 C C . VAL A 1 95 ? -10.951 4.836 4.315 1.00 92.50 95 VAL A C 1
ATOM 754 O O . VAL A 1 95 ? -11.658 3.911 4.702 1.00 92.50 95 VAL A O 1
ATOM 757 N N . ASN A 1 96 ? -11.350 5.627 3.325 1.00 92.00 96 ASN A N 1
ATOM 758 C CA . ASN A 1 96 ? -12.593 5.368 2.602 1.00 92.00 96 ASN A CA 1
ATOM 759 C C . ASN A 1 96 ? -12.409 4.291 1.516 1.00 92.00 96 ASN A C 1
ATOM 761 O O . ASN A 1 96 ? -11.304 4.044 1.034 1.00 92.00 96 ASN A O 1
ATOM 765 N N . ALA A 1 97 ? -13.517 3.669 1.102 1.00 92.56 97 ALA A N 1
ATOM 766 C CA . ALA A 1 97 ? -13.501 2.616 0.084 1.00 92.56 97 ALA A CA 1
ATOM 767 C C . ALA A 1 97 ? -12.912 3.096 -1.253 1.00 92.56 97 ALA A C 1
ATOM 769 O O . ALA A 1 97 ? -12.210 2.344 -1.918 1.00 92.56 97 ALA A O 1
ATOM 770 N N . LYS A 1 98 ? -13.133 4.369 -1.615 1.00 94.69 98 LYS A N 1
ATOM 771 C CA . LYS A 1 98 ? -12.586 4.958 -2.843 1.00 94.69 98 LYS A CA 1
ATOM 772 C C . LYS A 1 98 ? -11.058 4.874 -2.880 1.00 94.69 98 LYS A C 1
ATOM 774 O O . LYS A 1 98 ? -10.512 4.451 -3.889 1.00 94.69 98 LYS A O 1
ATOM 779 N N . LEU A 1 99 ? -10.383 5.256 -1.795 1.00 95.19 99 LEU A N 1
ATOM 780 C CA . LEU A 1 99 ? -8.921 5.241 -1.725 1.00 95.19 99 LEU A CA 1
ATOM 781 C C . LEU A 1 99 ? -8.365 3.812 -1.802 1.00 95.19 99 LEU A C 1
ATOM 783 O O . LEU A 1 99 ? -7.343 3.601 -2.449 1.00 95.19 99 LEU A O 1
ATOM 787 N N . LEU A 1 100 ? -9.051 2.840 -1.186 1.00 95.44 100 LEU A N 1
ATOM 788 C CA . LEU A 1 100 ? -8.666 1.425 -1.250 1.00 95.44 100 LEU A CA 1
ATOM 789 C C . LEU A 1 100 ? -8.776 0.863 -2.659 1.00 95.44 100 LEU A C 1
ATOM 791 O O . LEU A 1 100 ? -7.808 0.302 -3.158 1.00 95.44 100 LEU A O 1
ATOM 795 N N . LEU A 1 101 ? -9.929 1.048 -3.302 1.00 95.56 101 LEU A N 1
ATOM 796 C CA . LEU A 1 101 ? -10.161 0.552 -4.657 1.00 95.56 101 LEU A CA 1
ATOM 797 C C . LEU A 1 101 ? -9.229 1.230 -5.667 1.00 95.56 101 LEU A C 1
ATOM 799 O O . LEU A 1 101 ? -8.763 0.597 -6.605 1.00 95.56 101 LEU A O 1
ATOM 803 N N . GLU A 1 102 ? -8.906 2.511 -5.468 1.00 96.12 102 GLU A N 1
ATOM 804 C CA . GLU A 1 102 ? -7.968 3.213 -6.344 1.00 96.12 102 GLU A CA 1
ATOM 805 C C . GLU A 1 102 ? -6.559 2.601 -6.294 1.00 96.12 102 GLU A C 1
ATOM 807 O O . GLU A 1 102 ? -5.943 2.405 -7.344 1.00 96.12 102 GLU A O 1
ATOM 812 N N . ILE A 1 103 ? -6.032 2.315 -5.097 1.00 97.00 103 ILE A N 1
ATOM 813 C CA . ILE A 1 103 ? -4.677 1.762 -4.968 1.00 97.00 103 ILE A CA 1
ATOM 814 C C . ILE A 1 103 ? -4.618 0.276 -5.324 1.00 97.00 103 ILE A C 1
ATOM 816 O O . ILE A 1 103 ? -3.657 -0.160 -5.952 1.00 97.00 103 ILE A O 1
ATOM 820 N N . GLU A 1 104 ? -5.655 -0.490 -4.988 1.00 96.56 104 GLU A N 1
ATOM 821 C CA . GLU A 1 104 ? -5.762 -1.895 -5.374 1.00 96.56 104 GLU A CA 1
ATOM 822 C C . GLU A 1 104 ? -5.812 -2.031 -6.899 1.00 96.56 104 GLU A C 1
ATOM 824 O O . GLU A 1 104 ? -4.983 -2.744 -7.468 1.00 96.56 104 GLU A O 1
ATOM 829 N N . LEU A 1 105 ? -6.683 -1.272 -7.574 1.00 97.25 105 LEU A N 1
ATOM 830 C CA . LEU A 1 105 ? -6.747 -1.254 -9.035 1.00 97.25 105 LEU A CA 1
ATOM 831 C C . LEU A 1 105 ? -5.398 -0.865 -9.651 1.00 97.25 105 LEU A C 1
ATOM 833 O O . LEU A 1 105 ? -4.974 -1.453 -10.647 1.00 97.25 105 LEU A O 1
ATOM 837 N N . TYR A 1 106 ? -4.708 0.111 -9.055 1.00 97.88 106 TYR A N 1
ATOM 838 C CA . TYR A 1 106 ? -3.380 0.509 -9.506 1.00 97.88 106 TYR A CA 1
ATOM 839 C C . TYR A 1 106 ? -2.376 -0.649 -9.422 1.00 97.88 106 TYR A C 1
ATOM 841 O O . TYR A 1 106 ? -1.761 -0.977 -10.436 1.00 97.88 106 TYR A O 1
ATOM 849 N N . PHE A 1 107 ? -2.238 -1.312 -8.268 1.00 97.75 107 PHE A N 1
ATOM 850 C CA . PHE A 1 107 ? -1.293 -2.426 -8.114 1.00 97.75 107 PHE A CA 1
ATOM 851 C C . PHE A 1 107 ? -1.628 -3.610 -9.020 1.00 97.75 107 PHE A C 1
ATOM 853 O O . PHE A 1 107 ? -0.733 -4.184 -9.637 1.00 97.75 107 PHE A O 1
ATOM 860 N N . LYS A 1 108 ? -2.914 -3.928 -9.191 1.00 97.19 108 LYS A N 1
ATOM 861 C CA . LYS A 1 108 ? -3.366 -4.971 -10.121 1.00 97.19 108 LYS A CA 1
ATOM 862 C C . LYS A 1 108 ? -3.032 -4.682 -11.579 1.00 97.19 108 LYS A C 1
ATOM 864 O O . LYS A 1 108 ? -2.807 -5.615 -12.349 1.00 97.19 108 LYS A O 1
ATOM 869 N N . ASN A 1 109 ? -3.051 -3.414 -11.973 1.00 97.25 109 ASN A N 1
ATOM 870 C CA . ASN A 1 109 ? -2.681 -3.005 -13.324 1.00 97.25 109 ASN A CA 1
ATOM 871 C C . ASN A 1 109 ? -1.161 -2.951 -13.496 1.00 97.25 109 ASN A C 1
ATOM 873 O O . ASN A 1 109 ? -0.665 -3.325 -14.555 1.00 97.25 109 ASN A O 1
ATOM 877 N N . ALA A 1 110 ? -0.431 -2.533 -12.459 1.00 96.50 110 ALA A N 1
ATOM 878 C CA . ALA A 1 110 ? 1.027 -2.488 -12.463 1.00 96.50 110 ALA A CA 1
ATOM 879 C C . ALA A 1 110 ? 1.653 -3.893 -12.485 1.00 96.50 110 ALA A C 1
ATOM 881 O O . ALA A 1 110 ? 2.634 -4.113 -13.192 1.00 96.50 110 ALA A O 1
ATOM 882 N N . ASN A 1 111 ? 1.064 -4.859 -11.771 1.00 95.50 111 ASN A N 1
ATOM 883 C CA . ASN A 1 111 ? 1.474 -6.260 -11.816 1.00 95.50 111 ASN A CA 1
ATOM 884 C C . ASN A 1 111 ? 0.267 -7.219 -11.897 1.00 95.50 111 ASN A C 1
ATOM 886 O O . ASN A 1 111 ? -0.206 -7.737 -10.879 1.00 95.50 111 ASN A O 1
ATOM 890 N N . PRO A 1 112 ? -0.209 -7.528 -13.119 1.00 95.88 112 PRO A N 1
ATOM 891 C CA . PRO A 1 112 ? -1.371 -8.389 -13.323 1.00 95.88 112 PRO A CA 1
ATOM 892 C C . PRO A 1 112 ? -1.232 -9.815 -12.784 1.00 95.88 112 PRO A C 1
ATOM 894 O O . PRO A 1 112 ? -2.246 -10.445 -12.491 1.00 95.88 112 PRO A O 1
ATOM 897 N N . SER A 1 113 ? -0.006 -10.326 -12.632 1.00 96.69 113 SER A N 1
ATOM 898 C CA . SER A 1 113 ? 0.229 -11.680 -12.110 1.00 96.69 113 SER A CA 1
ATOM 899 C C . SER A 1 113 ? -0.117 -11.819 -10.623 1.00 96.69 113 SER A C 1
ATOM 901 O O . SER A 1 113 ? -0.401 -12.917 -10.156 1.00 96.69 113 SER A O 1
ATOM 903 N N . ARG A 1 114 ? -0.149 -10.702 -9.882 1.00 95.31 114 ARG A N 1
ATOM 904 C CA . ARG A 1 114 ? -0.386 -10.670 -8.429 1.00 95.31 114 ARG A CA 1
ATOM 905 C C . ARG A 1 114 ? -1.829 -10.325 -8.049 1.00 95.31 114 ARG A C 1
ATOM 907 O O . ARG A 1 114 ? -2.132 -10.203 -6.863 1.00 95.31 114 ARG A O 1
ATOM 914 N N . LYS A 1 115 ? -2.736 -10.197 -9.030 1.00 96.62 115 LYS A N 1
ATOM 915 C CA . LYS A 1 115 ? -4.130 -9.751 -8.828 1.00 96.62 115 LYS A CA 1
ATOM 916 C C . LYS A 1 115 ? -4.856 -10.482 -7.702 1.00 96.62 115 LYS A C 1
ATOM 918 O O . LYS A 1 115 ? -5.393 -9.835 -6.810 1.00 96.62 115 LYS A O 1
ATOM 923 N N . GLU A 1 116 ? -4.823 -11.810 -7.728 1.00 96.88 116 GLU A N 1
ATOM 924 C CA . GLU A 1 116 ? -5.537 -12.653 -6.765 1.00 96.88 116 GLU A CA 1
ATOM 925 C C . GLU A 1 116 ? -5.008 -12.488 -5.330 1.00 96.88 116 GLU A C 1
ATOM 927 O O . GLU A 1 116 ? -5.774 -12.449 -4.367 1.00 96.88 116 GLU A O 1
ATOM 932 N N . ILE A 1 117 ? -3.691 -12.331 -5.174 1.00 97.19 117 ILE A N 1
ATOM 933 C CA . ILE A 1 117 ? -3.065 -12.171 -3.857 1.00 97.19 117 ILE A CA 1
ATOM 934 C C . ILE A 1 117 ? -3.384 -10.783 -3.287 1.00 97.19 117 ILE A C 1
ATOM 936 O O . ILE A 1 117 ? -3.694 -10.663 -2.101 1.00 97.19 117 ILE A O 1
ATOM 940 N N . VAL A 1 118 ? -3.382 -9.747 -4.132 1.00 97.31 118 VAL A N 1
ATOM 941 C CA . VAL A 1 118 ? -3.796 -8.388 -3.749 1.00 97.31 118 VAL A CA 1
ATOM 942 C C . VAL A 1 118 ? -5.278 -8.352 -3.352 1.00 97.31 118 VAL A C 1
ATOM 944 O O . VAL A 1 118 ? -5.620 -7.750 -2.334 1.00 97.31 118 VAL A O 1
ATOM 947 N N . ASP A 1 119 ? -6.151 -9.047 -4.088 1.00 97.06 119 ASP A N 1
ATOM 948 C CA . ASP A 1 119 ? -7.571 -9.198 -3.741 1.00 97.06 119 ASP A CA 1
ATOM 949 C C . ASP A 1 119 ? -7.772 -9.830 -2.367 1.00 97.06 119 ASP A C 1
ATOM 951 O O . ASP A 1 119 ? -8.516 -9.326 -1.519 1.00 97.06 119 ASP A O 1
ATOM 955 N N . LYS A 1 120 ? -7.058 -10.928 -2.121 1.00 97.06 120 LYS A N 1
ATOM 956 C CA . LYS A 1 120 ? -7.098 -11.621 -0.837 1.00 97.06 120 LYS A CA 1
ATOM 957 C C . LYS A 1 120 ? -6.611 -10.718 0.296 1.00 97.06 120 LYS A C 1
ATOM 959 O O . LYS A 1 120 ? -7.233 -10.688 1.358 1.00 97.06 120 LYS A O 1
ATOM 964 N N . ALA A 1 121 ? -5.539 -9.959 0.073 1.00 96.62 121 ALA A N 1
ATOM 965 C CA . ALA A 1 121 ? -5.006 -9.007 1.044 1.00 96.62 121 ALA A CA 1
ATOM 966 C C . ALA A 1 121 ? -6.019 -7.910 1.396 1.00 96.62 121 ALA A C 1
ATOM 968 O O . ALA A 1 121 ? -6.209 -7.608 2.576 1.00 96.62 121 ALA A O 1
ATOM 969 N N . LEU A 1 122 ? -6.716 -7.366 0.392 1.00 96.44 122 LEU A N 1
ATOM 970 C CA . LEU A 1 122 ? -7.784 -6.390 0.595 1.00 96.44 122 LEU A CA 1
ATOM 971 C C . LEU A 1 122 ? -8.914 -6.981 1.443 1.00 96.44 122 LEU A C 1
ATOM 973 O O . LEU A 1 122 ? -9.308 -6.377 2.441 1.00 96.44 122 LEU A O 1
ATOM 977 N N . GLY A 1 123 ? -9.401 -8.173 1.087 1.00 95.12 123 GLY A N 1
ATOM 978 C CA . GLY A 1 123 ? -10.470 -8.851 1.824 1.00 95.12 123 GLY A CA 1
ATOM 979 C C . GLY A 1 123 ? -10.112 -9.090 3.293 1.00 95.12 123 GLY A C 1
ATOM 980 O O . GLY A 1 123 ? -10.888 -8.754 4.189 1.00 95.12 123 GLY A O 1
ATOM 981 N N . VAL A 1 124 ? -8.902 -9.595 3.555 1.00 95.81 124 VAL A N 1
ATOM 982 C CA . VAL A 1 124 ? -8.399 -9.810 4.921 1.00 95.81 124 VAL A CA 1
ATOM 983 C C . VAL A 1 124 ? -8.256 -8.489 5.677 1.00 95.81 124 VAL A C 1
ATOM 985 O O . VAL A 1 124 ? -8.633 -8.408 6.847 1.00 95.81 124 VAL A O 1
ATOM 988 N N . GLY A 1 125 ? -7.729 -7.444 5.039 1.00 93.00 125 GLY A N 1
ATOM 989 C CA . GLY A 1 125 ? -7.538 -6.146 5.682 1.00 93.00 125 GLY A CA 1
ATOM 990 C C . GLY A 1 125 ? -8.858 -5.470 6.053 1.00 93.00 125 GLY A C 1
ATOM 991 O O . GLY A 1 125 ? -8.996 -4.978 7.172 1.00 93.00 125 GLY A O 1
ATOM 992 N N . VAL A 1 126 ? -9.858 -5.525 5.166 1.00 94.12 126 VAL A N 1
ATOM 993 C CA . VAL A 1 126 ? -11.209 -5.003 5.429 1.00 94.12 126 VAL A CA 1
ATOM 994 C C . VAL A 1 126 ? -11.897 -5.783 6.551 1.00 94.12 126 VAL A C 1
ATOM 996 O O . VAL A 1 126 ? -12.508 -5.169 7.426 1.00 94.12 126 VAL A O 1
ATOM 999 N N . ALA A 1 127 ? -11.765 -7.113 6.581 1.00 93.62 127 ALA A N 1
ATOM 1000 C CA . ALA A 1 127 ? -12.317 -7.939 7.658 1.00 93.62 127 ALA A CA 1
ATOM 1001 C C . ALA A 1 127 ? -11.693 -7.623 9.032 1.00 93.62 127 ALA A C 1
ATOM 1003 O O . ALA A 1 127 ? -12.350 -7.756 10.061 1.00 93.62 127 ALA A O 1
ATOM 1004 N N . ASN A 1 128 ? -10.438 -7.165 9.050 1.00 91.44 128 ASN A N 1
ATOM 1005 C CA . ASN A 1 128 ? -9.697 -6.796 10.258 1.00 91.44 128 ASN A CA 1
ATOM 1006 C C . ASN A 1 128 ? -9.680 -5.286 10.531 1.00 91.44 128 ASN A C 1
ATOM 1008 O O . ASN A 1 128 ? -8.824 -4.799 11.276 1.00 91.44 128 ASN A O 1
ATOM 1012 N N . ARG A 1 129 ? -10.597 -4.529 9.925 1.00 87.75 129 ARG A N 1
ATOM 1013 C CA . ARG A 1 129 ? -10.638 -3.074 10.049 1.00 87.75 129 ARG A CA 1
ATOM 1014 C C . ARG A 1 129 ? -10.938 -2.643 11.485 1.00 87.75 129 ARG A C 1
ATOM 1016 O O . ARG A 1 129 ? -11.963 -3.019 12.054 1.00 87.75 129 ARG A O 1
ATOM 1023 N N . LYS A 1 130 ? -10.038 -1.848 12.068 1.00 74.44 130 LYS A N 1
ATOM 1024 C CA . LYS A 1 130 ? -10.065 -1.436 13.480 1.00 74.44 130 LYS A CA 1
ATOM 1025 C C . LYS A 1 130 ? -9.747 0.035 13.676 1.00 74.44 130 LYS A C 1
ATOM 1027 O O . LYS A 1 130 ? -9.227 0.693 12.751 1.00 74.44 130 LYS A O 1
#

Radius of gyration: 27.69 Å; chains: 1; bounding box: 30×91×29 Å

Organism: NCBI:txid537970

Sequence (130 aa):
MQQEFLFLVLMGAVIGILFLGLLVAFLSRKPKASNAIEKIPSAQEILEVLKQKDKSLEDLKKCVKLAKIHYSTYMEEILDFDVQFVLLLATHKAVNAKLLLEIELYFKNANPSRKEIVDKALGVGVANRK

pLDDT: mean 86.3, std 14.85, range [39.88, 97.94]